Protein AF-A0A258CV25-F1 (afdb_monomer)

Secondary structure (DSSP, 8-state):
-EEEEE----HHHHTT--HHHHHHHH-------TT-EEEEEESSTT-EEEEE--SSSPPP----HHHH----

Mean predicted aligned error: 4.18 Å

Sequence (72 aa):
MMIDVRQVCHPEAVRSFDTEQLRRHFLVERMFEAGKLLLTYSHVERFVIGGAVPITEALVLKSDKATIGSPN

Solvent-accessible surface area (backbone atoms only — not comparable to full-atom values): 4587 Å² total; per-residue (Å²): 132,56,71,48,78,34,72,74,75,56,70,77,60,57,72,72,49,53,74,67,52,47,40,73,62,74,55,81,88,78,42,78,45,88,67,34,62,35,37,33,39,27,61,62,89,65,45,75,50,67,27,72,29,66,72,92,56,89,77,78,89,70,51,46,47,89,82,72,68,38,93,88

pLDDT: mean 90.19, std 8.83, range [59.19, 98.25]

Structure (mmCIF, N/CA/C/O backbone):
data_AF-A0A258CV25-F1
#
_entry.id   AF-A0A258CV25-F1
#
loop_
_atom_site.group_PDB
_atom_site.id
_atom_site.type_symbol
_atom_site.label_atom_id
_atom_site.label_alt_id
_atom_site.label_comp_id
_atom_site.label_asym_id
_atom_site.label_entity_id
_atom_site.label_seq_id
_atom_site.pdbx_PDB_ins_code
_atom_site.Cartn_x
_atom_site.Cartn_y
_atom_site.Cartn_z
_atom_site.occupancy
_atom_site.B_iso_or_equiv
_atom_site.auth_seq_id
_atom_site.auth_comp_id
_atom_site.auth_asym_id
_atom_site.auth_atom_id
_atom_site.pdbx_PDB_model_num
ATOM 1 N N . MET A 1 1 ? -0.292 -4.362 14.348 1.00 59.19 1 MET A N 1
ATOM 2 C CA . MET A 1 1 ? -0.391 -3.342 13.287 1.00 59.19 1 MET A CA 1
ATOM 3 C C . MET A 1 1 ? 0.433 -3.840 12.120 1.00 59.19 1 MET A C 1
ATOM 5 O O . MET A 1 1 ? 1.516 -4.347 12.367 1.00 59.19 1 MET A O 1
ATOM 9 N N . MET A 1 2 ? -0.089 -3.774 10.901 1.00 64.00 2 MET A N 1
ATOM 10 C CA . MET A 1 2 ? 0.655 -4.155 9.703 1.00 64.00 2 MET A CA 1
ATOM 11 C C . MET A 1 2 ? 0.976 -2.865 8.952 1.00 64.00 2 MET A C 1
ATOM 13 O O . MET A 1 2 ? 0.056 -2.206 8.470 1.00 64.00 2 MET A O 1
ATOM 17 N N . ILE A 1 3 ? 2.253 -2.480 8.952 1.00 81.50 3 ILE A N 1
ATOM 18 C CA . ILE A 1 3 ? 2.776 -1.395 8.120 1.00 81.50 3 ILE A CA 1
ATOM 19 C C . ILE A 1 3 ? 3.523 -2.047 6.962 1.00 81.50 3 ILE A C 1
ATOM 21 O O . ILE A 1 3 ? 4.539 -2.705 7.175 1.00 81.50 3 ILE A O 1
ATOM 25 N N . ASP A 1 4 ? 3.003 -1.883 5.749 1.00 89.31 4 ASP A N 1
ATOM 26 C CA . ASP A 1 4 ? 3.760 -2.170 4.530 1.00 89.31 4 ASP A CA 1
ATOM 27 C C . ASP A 1 4 ? 4.726 -1.008 4.256 1.00 89.31 4 ASP A C 1
ATOM 29 O O . ASP A 1 4 ? 4.369 0.152 4.457 1.00 89.31 4 ASP A O 1
ATOM 33 N N . VAL A 1 5 ? 5.954 -1.286 3.825 1.00 90.44 5 VAL A N 1
ATOM 34 C CA . VAL A 1 5 ? 6.977 -0.251 3.609 1.00 90.44 5 VAL A CA 1
ATOM 35 C C . VAL A 1 5 ? 7.312 -0.160 2.131 1.00 90.44 5 VAL A C 1
ATOM 37 O O . VAL A 1 5 ? 7.779 -1.121 1.521 1.00 90.44 5 VAL A O 1
ATOM 40 N N . ARG A 1 6 ? 7.137 1.032 1.559 1.00 93.19 6 ARG A N 1
ATOM 41 C CA . ARG A 1 6 ? 7.483 1.335 0.169 1.00 93.19 6 ARG A CA 1
ATOM 42 C C . ARG A 1 6 ? 8.744 2.179 0.116 1.00 93.19 6 ARG A C 1
ATOM 44 O O . ARG A 1 6 ? 8.808 3.277 0.666 1.00 93.19 6 ARG A O 1
ATOM 51 N N . GLN A 1 7 ? 9.767 1.630 -0.530 1.00 93.44 7 GLN A N 1
ATOM 52 C CA . GLN A 1 7 ? 11.041 2.309 -0.747 1.00 93.44 7 GLN A CA 1
ATOM 53 C C . GLN A 1 7 ? 10.950 3.287 -1.918 1.00 93.44 7 GLN A C 1
ATOM 55 O O . GLN A 1 7 ? 10.136 3.116 -2.825 1.00 93.44 7 GLN A O 1
ATOM 60 N N . VAL A 1 8 ? 11.822 4.293 -1.909 1.00 93.00 8 VAL A N 1
ATOM 61 C CA . VAL A 1 8 ? 12.002 5.175 -3.066 1.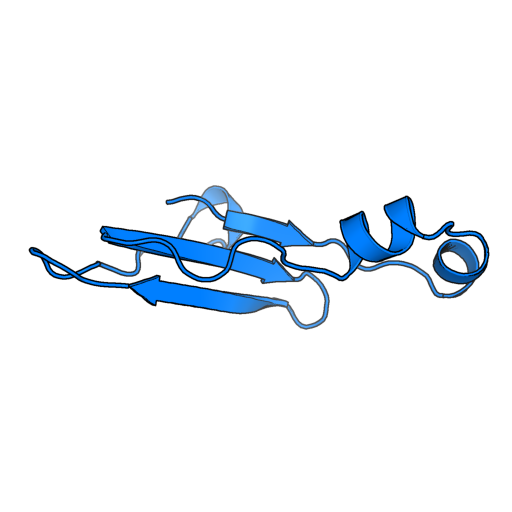00 93.00 8 VAL A CA 1
ATOM 62 C C . VAL A 1 8 ? 12.638 4.375 -4.201 1.00 93.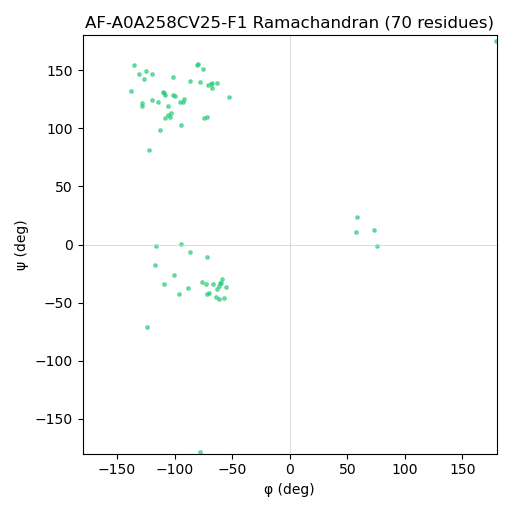00 8 VAL A C 1
ATOM 64 O O . VAL A 1 8 ? 13.566 3.598 -3.977 1.00 93.00 8 VAL A O 1
ATOM 67 N N . CYS A 1 9 ? 12.162 4.576 -5.426 1.00 94.81 9 CYS A N 1
ATOM 68 C CA . CYS A 1 9 ? 12.752 3.973 -6.616 1.00 94.81 9 CYS A CA 1
ATOM 69 C C . CYS A 1 9 ? 13.424 5.053 -7.466 1.00 94.81 9 CYS A C 1
ATOM 71 O O . CYS A 1 9 ? 12.822 6.087 -7.751 1.00 94.81 9 CYS A O 1
ATOM 73 N N . HIS A 1 10 ? 14.669 4.812 -7.884 1.00 96.06 10 HIS A N 1
ATOM 74 C CA . HIS A 1 10 ? 15.367 5.713 -8.799 1.00 96.06 10 HIS A CA 1
ATOM 75 C C . HIS A 1 10 ? 14.697 5.687 -10.187 1.00 96.06 10 HIS A C 1
ATOM 77 O O . HIS A 1 10 ? 14.368 4.593 -10.654 1.00 96.06 10 HIS A O 1
ATOM 83 N N . PRO A 1 11 ? 14.532 6.825 -10.890 1.00 95.81 11 PRO A N 1
ATOM 84 C CA . PRO A 1 11 ? 13.845 6.863 -12.186 1.00 95.81 11 PRO A CA 1
ATOM 85 C C . PRO A 1 11 ? 14.427 5.908 -13.236 1.00 95.81 11 PRO A C 1
ATOM 87 O O . PRO A 1 11 ? 13.683 5.291 -13.996 1.00 95.81 11 PRO A O 1
ATOM 90 N N . GLU A 1 12 ? 15.752 5.739 -13.256 1.00 97.62 12 GLU A N 1
ATOM 91 C CA . GLU A 1 12 ? 16.417 4.808 -14.179 1.00 97.62 12 GLU A CA 1
ATOM 92 C C . GLU A 1 12 ? 16.084 3.342 -13.883 1.00 97.62 12 GLU A C 1
ATOM 94 O O . GLU A 1 12 ? 15.949 2.556 -14.816 1.00 97.62 12 GLU A O 1
ATOM 99 N N . ALA A 1 13 ? 15.893 2.983 -12.608 1.00 95.69 13 ALA A N 1
ATOM 100 C CA . ALA A 1 13 ? 15.445 1.647 -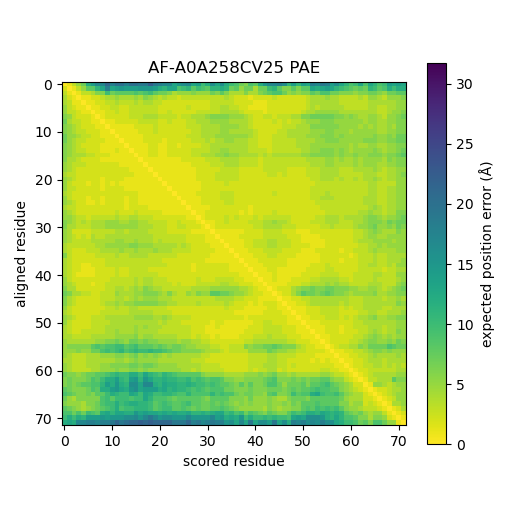12.228 1.00 95.69 13 ALA A CA 1
ATOM 101 C C . ALA A 1 13 ? 13.970 1.444 -12.598 1.00 95.69 13 ALA A C 1
ATOM 103 O O . ALA A 1 13 ? 13.615 0.428 -13.179 1.00 95.69 13 ALA A O 1
ATOM 104 N N . VAL A 1 14 ? 13.113 2.441 -12.347 1.00 97.00 14 VAL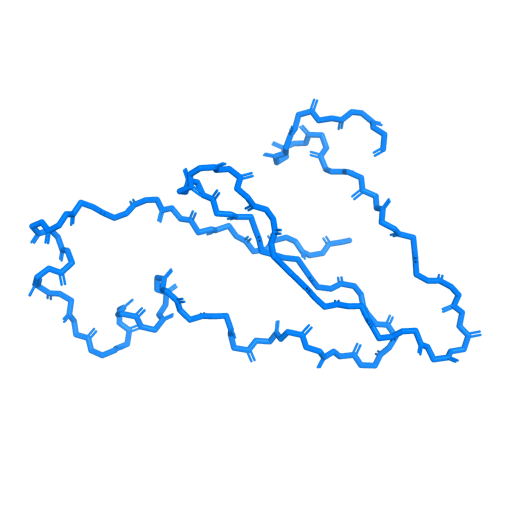 A N 1
ATOM 105 C CA . VAL A 1 14 ? 11.679 2.361 -12.684 1.00 97.00 14 VAL A CA 1
ATOM 106 C C . VAL A 1 14 ? 11.460 2.166 -14.185 1.00 97.00 14 VAL A C 1
ATOM 108 O O . VAL A 1 14 ? 10.534 1.465 -14.584 1.00 97.00 14 VAL A O 1
ATOM 111 N N . ARG A 1 15 ? 12.328 2.736 -15.031 1.00 97.38 15 ARG A N 1
ATOM 112 C CA . ARG A 1 15 ? 12.259 2.575 -16.491 1.00 97.38 15 ARG A CA 1
ATOM 113 C C . ARG A 1 15 ? 12.357 1.113 -16.946 1.00 97.38 15 ARG A C 1
ATOM 115 O O . ARG A 1 15 ? 11.812 0.795 -17.999 1.00 97.38 15 ARG A O 1
ATOM 122 N N . SER A 1 16 ? 13.054 0.249 -16.207 1.00 97.69 16 SER A N 1
ATOM 123 C CA . SER A 1 16 ? 13.212 -1.170 -16.554 1.00 97.69 16 SER A CA 1
ATOM 124 C C . SER A 1 16 ? 12.183 -2.088 -15.892 1.00 97.69 16 SER A C 1
ATOM 126 O O . SER A 1 16 ? 12.234 -3.300 -16.105 1.00 97.69 16 SER A O 1
ATOM 128 N N . PHE A 1 17 ? 11.255 -1.548 -15.099 1.00 98.12 17 PHE A N 1
ATOM 129 C CA . PHE A 1 17 ? 10.253 -2.356 -14.414 1.00 98.12 17 PHE A CA 1
ATOM 130 C C . PHE A 1 17 ? 9.221 -2.916 -15.392 1.00 98.12 17 PHE A C 1
ATOM 132 O O . PHE A 1 17 ? 8.693 -2.212 -16.253 1.00 98.12 17 PHE A O 1
ATOM 139 N N . ASP A 1 18 ? 8.886 -4.188 -15.202 1.00 98.12 18 ASP A N 1
ATOM 140 C CA . ASP A 1 18 ? 7.684 -4.777 -15.780 1.00 98.12 18 ASP A CA 1
ATOM 141 C C . ASP A 1 18 ? 6.422 -4.385 -14.981 1.00 98.12 18 ASP A C 1
ATOM 143 O O . ASP A 1 18 ? 6.458 -3.634 -14.000 1.00 98.12 18 ASP A O 1
ATOM 147 N N . THR A 1 19 ? 5.268 -4.901 -15.410 1.00 98.25 19 THR A N 1
ATOM 148 C CA . THR A 1 19 ? 3.975 -4.597 -14.778 1.00 98.25 19 THR A CA 1
ATOM 149 C C . THR A 1 19 ? 3.899 -5.074 -13.327 1.00 98.25 19 THR A C 1
ATOM 151 O O . THR A 1 19 ? 3.330 -4.375 -12.485 1.00 98.25 19 THR A O 1
ATOM 154 N N . GLU A 1 20 ? 4.463 -6.237 -13.006 1.00 98.00 20 GLU A N 1
ATOM 155 C CA . GLU A 1 20 ? 4.421 -6.780 -11.647 1.00 98.00 20 GLU A CA 1
ATOM 156 C C . GLU A 1 20 ? 5.309 -5.963 -10.711 1.00 98.00 20 GLU A C 1
ATOM 158 O O . GLU A 1 20 ? 4.890 -5.613 -9.605 1.00 98.00 20 GLU A O 1
ATOM 163 N N . GLN A 1 21 ? 6.494 -5.572 -11.179 1.00 97.06 21 GLN A N 1
ATOM 164 C CA . GLN A 1 21 ? 7.413 -4.703 -10.452 1.00 97.06 21 GLN A CA 1
ATOM 165 C C . GLN A 1 21 ? 6.783 -3.330 -10.185 1.00 97.06 21 GLN A C 1
ATOM 167 O O . GLN A 1 21 ? 6.773 -2.873 -9.040 1.00 97.06 21 GLN A O 1
ATOM 172 N N . LEU A 1 22 ? 6.165 -2.697 -11.188 1.00 97.19 22 LEU A N 1
ATOM 173 C CA . LEU A 1 22 ? 5.462 -1.422 -10.996 1.00 97.19 22 LEU A CA 1
ATOM 174 C C . LEU A 1 22 ? 4.367 -1.530 -9.925 1.00 97.19 22 LEU A C 1
ATOM 176 O O . LEU A 1 22 ? 4.296 -0.696 -9.021 1.00 97.19 22 LEU A O 1
ATOM 180 N N . ARG A 1 23 ? 3.537 -2.578 -9.967 1.00 96.56 23 ARG A N 1
ATOM 181 C CA . ARG A 1 23 ? 2.489 -2.795 -8.955 1.00 96.56 23 ARG A CA 1
ATOM 182 C C . ARG A 1 23 ? 3.083 -3.041 -7.571 1.00 96.56 23 ARG A C 1
ATOM 184 O O . ARG A 1 23 ? 2.659 -2.417 -6.600 1.00 96.56 23 ARG A O 1
ATOM 191 N N . ARG A 1 24 ? 4.114 -3.880 -7.479 1.00 94.12 24 ARG A N 1
ATOM 192 C CA . ARG A 1 24 ? 4.809 -4.170 -6.221 1.00 94.12 24 ARG A CA 1
ATOM 193 C C . ARG A 1 24 ? 5.422 -2.925 -5.585 1.00 94.12 24 ARG A C 1
ATOM 195 O O . ARG A 1 24 ? 5.476 -2.851 -4.363 1.00 94.12 24 ARG A O 1
ATOM 202 N N . HIS A 1 25 ? 5.883 -1.956 -6.371 1.00 94.25 25 HIS A N 1
ATOM 203 C CA . HIS A 1 25 ? 6.502 -0.743 -5.836 1.00 94.25 25 HIS A CA 1
ATOM 204 C C . HIS A 1 25 ? 5.491 0.373 -5.553 1.00 94.25 25 HIS A C 1
ATOM 206 O O . HIS A 1 25 ? 5.598 1.018 -4.512 1.00 94.25 25 HIS A O 1
ATOM 212 N N . PHE A 1 26 ? 4.467 0.548 -6.394 1.00 94.25 26 PHE A N 1
ATOM 213 C CA . PHE A 1 26 ? 3.612 1.744 -6.355 1.00 94.25 26 PHE A CA 1
ATOM 214 C C . PHE A 1 26 ? 2.141 1.493 -6.011 1.00 94.25 26 PHE A C 1
ATOM 216 O O . PHE A 1 26 ? 1.443 2.432 -5.637 1.00 94.25 26 PHE A O 1
ATOM 223 N N . LEU A 1 27 ? 1.649 0.256 -6.113 1.00 95.25 27 LEU A N 1
ATOM 224 C CA . LEU A 1 27 ? 0.252 -0.062 -5.824 1.00 95.25 27 LEU A CA 1
ATOM 225 C C . LEU A 1 27 ? 0.085 -0.650 -4.420 1.00 95.25 27 LEU A C 1
ATOM 227 O O . LEU A 1 27 ? 0.702 -1.659 -4.065 1.00 95.25 27 LEU A O 1
ATOM 231 N N . VAL A 1 28 ? -0.822 -0.056 -3.648 1.00 94.62 28 VAL A N 1
ATOM 232 C CA . VAL A 1 28 ? -1.336 -0.626 -2.399 1.00 94.62 28 VAL A CA 1
ATOM 233 C C . VAL A 1 28 ? -2.627 -1.376 -2.719 1.00 94.62 28 VAL A C 1
ATOM 235 O O . VAL A 1 28 ? -3.666 -0.765 -2.943 1.00 94.62 28 VAL A O 1
ATOM 238 N N . GLU A 1 29 ? -2.565 -2.706 -2.783 1.00 93.38 29 GLU A N 1
ATOM 239 C CA . GLU A 1 29 ? -3.722 -3.527 -3.180 1.00 93.38 29 GLU A CA 1
ATOM 240 C C . GLU A 1 29 ? -4.766 -3.673 -2.067 1.00 93.38 29 GLU A C 1
ATOM 242 O O . GLU A 1 29 ? -5.963 -3.762 -2.333 1.00 93.38 29 GLU A O 1
ATOM 247 N N . ARG A 1 30 ? -4.319 -3.691 -0.808 1.00 91.44 30 ARG A N 1
ATOM 248 C CA . ARG A 1 30 ? -5.170 -3.910 0.367 1.00 91.44 30 ARG A CA 1
ATOM 249 C C . ARG A 1 30 ? -5.228 -2.641 1.201 1.00 91.44 30 ARG A C 1
ATOM 251 O O . ARG A 1 30 ? -4.322 -2.374 1.984 1.00 91.44 30 ARG A O 1
ATOM 258 N N . MET A 1 31 ? -6.297 -1.868 1.019 1.00 91.69 31 MET A N 1
ATOM 259 C CA . MET A 1 31 ? -6.501 -0.612 1.750 1.00 91.69 31 MET A CA 1
ATOM 260 C C . MET A 1 31 ? -7.626 -0.692 2.785 1.00 91.69 31 MET A C 1
ATOM 262 O O . MET A 1 31 ? -7.509 -0.096 3.850 1.00 91.69 31 MET A O 1
ATOM 266 N N . PHE A 1 32 ? -8.685 -1.462 2.521 1.00 94.75 32 PHE A N 1
ATOM 267 C CA . PHE A 1 32 ? -9.854 -1.545 3.396 1.00 94.75 32 PHE A CA 1
ATOM 268 C C . PHE A 1 32 ? -10.187 -2.993 3.734 1.00 94.75 32 PHE A C 1
ATOM 270 O O . PHE A 1 32 ? -10.514 -3.787 2.856 1.00 94.75 32 PHE A O 1
ATOM 277 N N . GLU A 1 33 ? -10.138 -3.320 5.022 1.00 94.50 33 GLU A N 1
ATOM 278 C CA . GLU A 1 33 ? -10.542 -4.619 5.549 1.00 94.50 33 GLU A CA 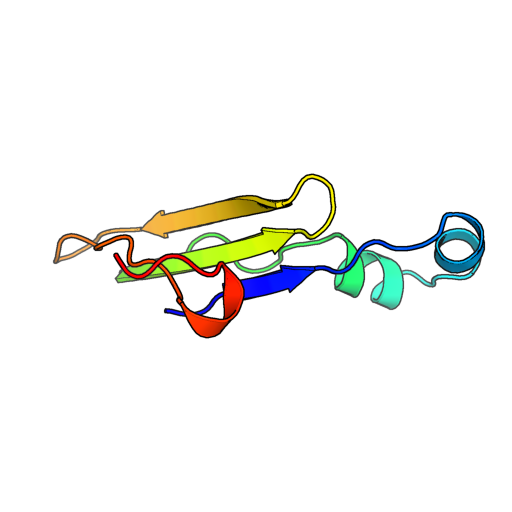1
ATOM 279 C C . GLU A 1 33 ? -11.331 -4.442 6.838 1.00 94.50 33 GLU A C 1
ATOM 281 O O . GLU A 1 33 ? -10.896 -3.733 7.744 1.00 94.50 33 GLU A O 1
ATOM 286 N N . ALA A 1 34 ? -12.474 -5.123 6.920 1.00 96.25 34 ALA A N 1
ATOM 287 C CA . ALA A 1 34 ? -13.369 -5.083 8.068 1.00 96.25 34 ALA A CA 1
ATOM 288 C C . ALA A 1 34 ? -12.627 -5.387 9.381 1.00 96.25 34 ALA A C 1
ATOM 290 O O . ALA A 1 34 ? -11.942 -6.404 9.504 1.00 96.25 34 ALA A O 1
ATOM 291 N N . GLY A 1 35 ? -12.769 -4.494 10.361 1.00 94.31 35 GLY A N 1
ATOM 292 C CA . GLY A 1 35 ? -12.167 -4.611 11.687 1.00 94.31 35 GLY A CA 1
ATOM 293 C C . GLY A 1 35 ? -10.658 -4.364 11.721 1.00 94.31 35 GLY A C 1
ATOM 294 O O . GLY A 1 35 ? -10.023 -4.683 12.724 1.00 94.31 35 GLY A O 1
ATOM 295 N N . LYS A 1 36 ? -10.055 -3.835 10.647 1.00 92.75 36 LYS A N 1
ATOM 296 C CA . LYS A 1 36 ? -8.601 -3.650 10.556 1.00 92.75 36 LYS A CA 1
ATOM 297 C C . LYS A 1 36 ? -8.205 -2.213 10.252 1.00 92.75 36 LYS A C 1
ATOM 299 O O . LYS A 1 36 ? -8.893 -1.471 9.552 1.00 92.75 36 LYS A O 1
ATOM 304 N N . LEU A 1 37 ? -7.036 -1.865 10.782 1.00 92.88 37 LEU A N 1
ATOM 305 C CA . LEU A 1 37 ? -6.258 -0.691 10.423 1.00 92.88 37 LEU A CA 1
ATOM 306 C C . LEU A 1 37 ? -5.060 -1.166 9.597 1.00 92.88 37 LEU A C 1
ATOM 308 O O . LEU A 1 37 ? -4.178 -1.854 10.123 1.00 92.88 37 LEU A O 1
ATOM 312 N N . LEU A 1 38 ? -5.057 -0.822 8.313 1.00 93.69 38 LEU A N 1
ATOM 313 C CA . LEU A 1 38 ? -3.983 -1.136 7.375 1.00 93.69 38 LEU A CA 1
ATOM 314 C C . LEU A 1 38 ? -3.246 0.146 7.029 1.00 93.69 38 LEU A C 1
ATOM 316 O O . LEU A 1 38 ? -3.879 1.139 6.680 1.00 93.69 38 LEU A O 1
ATOM 320 N N . LEU A 1 39 ? -1.921 0.116 7.117 1.00 93.06 39 LEU A N 1
ATOM 321 C CA . LEU A 1 39 ? -1.073 1.272 6.869 1.00 93.06 39 LEU A CA 1
ATOM 322 C C . LEU A 1 39 ? 0.049 0.886 5.907 1.00 93.06 39 LEU A C 1
ATOM 324 O O . LEU A 1 39 ? 0.549 -0.235 5.913 1.00 93.06 39 LEU A O 1
ATOM 328 N N . THR A 1 40 ? 0.453 1.838 5.084 1.00 92.94 40 THR A N 1
ATOM 329 C CA . THR A 1 40 ? 1.616 1.772 4.210 1.00 92.94 40 THR A CA 1
ATOM 330 C C . THR A 1 40 ? 2.454 3.016 4.460 1.00 92.94 40 THR A C 1
ATOM 332 O O . THR A 1 40 ? 1.967 4.139 4.326 1.00 92.94 40 THR A O 1
ATOM 335 N N . TYR A 1 41 ? 3.709 2.820 4.841 1.00 91.94 41 TYR A N 1
ATOM 336 C CA . TYR A 1 41 ? 4.693 3.877 5.006 1.00 91.94 41 TYR A CA 1
ATOM 337 C C . TYR A 1 41 ? 5.516 4.007 3.727 1.00 91.94 41 TYR A C 1
ATOM 339 O O . TYR A 1 41 ? 6.134 3.044 3.272 1.00 91.94 41 TYR A O 1
ATOM 347 N N . SER A 1 42 ? 5.525 5.198 3.141 1.00 91.88 42 SER A N 1
ATOM 348 C CA . SER A 1 42 ? 6.312 5.505 1.953 1.00 91.88 42 SER A CA 1
ATOM 349 C C . SER A 1 42 ? 7.559 6.278 2.345 1.00 91.88 42 SER A C 1
ATOM 351 O O . SER A 1 42 ? 7.464 7.318 2.982 1.00 91.88 42 SER A O 1
ATOM 353 N N . HIS A 1 43 ? 8.735 5.836 1.906 1.00 91.12 43 HIS A N 1
ATOM 354 C CA . HIS A 1 43 ? 9.963 6.622 2.048 1.00 91.12 43 HIS A CA 1
ATOM 355 C C . HIS A 1 43 ? 10.012 7.837 1.114 1.00 91.12 43 HIS A C 1
ATOM 357 O O . HIS A 1 43 ? 10.864 8.705 1.304 1.00 91.12 43 HIS A O 1
ATOM 363 N N . VAL A 1 44 ? 9.097 7.936 0.144 1.00 87.94 44 VAL A N 1
ATOM 364 C CA . VAL A 1 44 ? 8.873 9.179 -0.601 1.00 87.94 44 VAL A CA 1
ATOM 365 C C . VAL A 1 44 ? 8.190 10.148 0.356 1.00 87.94 44 VAL A C 1
ATOM 367 O O . VAL A 1 44 ? 7.059 9.902 0.760 1.00 87.94 44 VAL A O 1
ATOM 370 N N . GLU A 1 45 ? 8.892 11.198 0.780 1.00 88.44 45 GLU A N 1
ATOM 371 C CA . GLU A 1 45 ? 8.394 12.211 1.729 1.00 88.44 45 GLU A CA 1
ATOM 372 C C . GLU A 1 45 ? 7.918 11.672 3.098 1.00 88.44 45 GLU A C 1
ATOM 374 O O . GLU A 1 45 ? 7.346 12.412 3.893 1.00 88.44 45 GLU A O 1
ATOM 379 N N . ARG A 1 46 ? 8.182 10.395 3.421 1.00 89.88 46 ARG A N 1
ATOM 380 C CA . ARG A 1 46 ? 7.842 9.756 4.712 1.00 89.88 46 ARG A CA 1
ATOM 381 C C . ARG A 1 46 ? 6.351 9.776 5.058 1.00 89.88 46 ARG A C 1
ATOM 383 O O . ARG A 1 46 ? 5.992 9.701 6.234 1.00 89.88 46 ARG A O 1
ATOM 390 N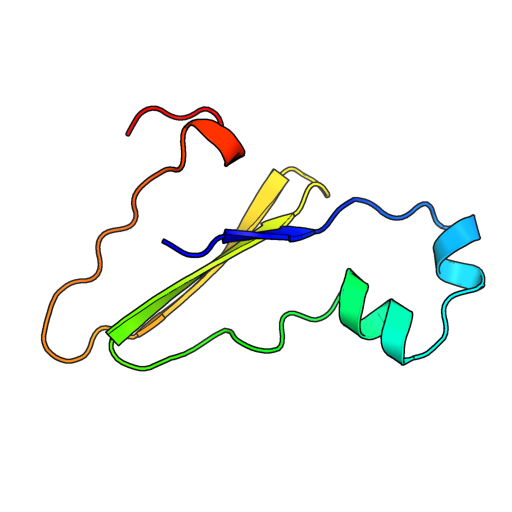 N . PHE A 1 47 ? 5.471 9.880 4.065 1.00 90.44 47 PHE A N 1
ATOM 391 C CA . PHE A 1 47 ? 4.038 9.884 4.336 1.00 90.44 47 PHE A CA 1
ATOM 392 C C . PHE A 1 47 ? 3.531 8.478 4.682 1.00 90.44 47 PHE A C 1
ATOM 394 O O . PHE A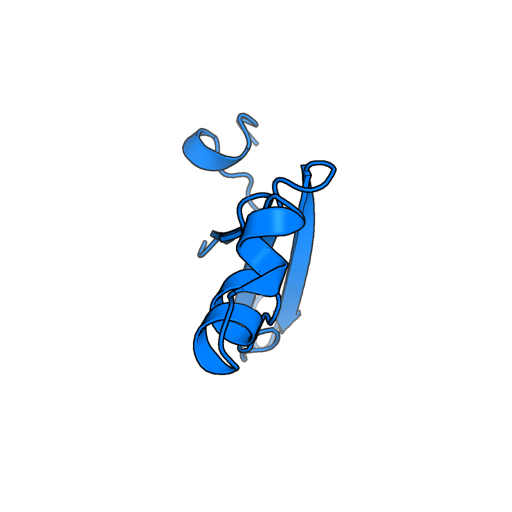 1 47 ? 4.048 7.460 4.215 1.00 90.44 47 PHE A O 1
ATOM 401 N N . VAL A 1 48 ? 2.472 8.434 5.489 1.00 91.50 48 VAL A N 1
ATOM 402 C CA . VAL A 1 48 ? 1.716 7.216 5.784 1.00 91.50 48 VAL A CA 1
ATOM 403 C C . VAL A 1 48 ? 0.365 7.321 5.090 1.00 91.50 48 VAL A C 1
ATOM 405 O O . VAL A 1 48 ? -0.346 8.308 5.261 1.00 91.50 48 VAL A O 1
ATOM 408 N N . ILE A 1 49 ? 0.007 6.296 4.326 1.00 93.38 49 ILE A N 1
ATOM 409 C CA . ILE A 1 49 ? -1.320 6.134 3.727 1.00 93.38 49 ILE A CA 1
ATOM 410 C C . ILE A 1 49 ? -1.944 4.841 4.237 1.00 93.38 49 ILE A C 1
ATOM 412 O O . ILE A 1 49 ? -1.242 3.870 4.495 1.00 93.38 49 ILE A O 1
ATOM 416 N N . GLY A 1 50 ? -3.259 4.798 4.405 1.00 92.69 50 GLY A N 1
ATOM 417 C CA . GLY A 1 50 ? -3.917 3.594 4.883 1.00 92.69 50 GLY A CA 1
ATOM 418 C C . GLY A 1 50 ? -5.416 3.751 5.038 1.00 92.69 50 GLY A C 1
ATOM 419 O O . GLY A 1 50 ? -5.959 4.840 4.856 1.00 92.69 50 GLY A O 1
ATOM 420 N N . GLY A 1 51 ? -6.076 2.651 5.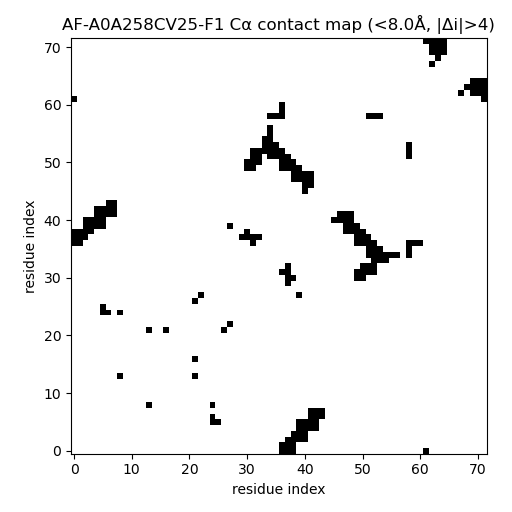381 1.00 94.62 51 GLY A N 1
ATOM 421 C CA . GLY A 1 51 ? -7.510 2.608 5.629 1.00 94.62 51 GLY A CA 1
ATOM 422 C C . GLY A 1 51 ? -7.823 2.002 6.991 1.00 94.62 51 GLY A C 1
ATOM 423 O O . GLY A 1 51 ? -7.172 1.061 7.452 1.00 94.62 51 GLY A O 1
ATOM 424 N N . ALA A 1 52 ? -8.844 2.558 7.634 1.00 94.75 52 ALA A N 1
ATOM 425 C CA . ALA A 1 52 ? -9.410 2.056 8.874 1.00 94.75 52 ALA A CA 1
ATOM 426 C C . ALA A 1 52 ? -10.876 1.709 8.623 1.00 94.75 52 ALA A C 1
ATOM 428 O O . ALA A 1 52 ? -11.641 2.569 8.188 1.00 94.75 52 ALA A O 1
ATOM 429 N N . VAL A 1 53 ? -11.273 0.468 8.909 1.00 96.12 53 VAL A N 1
ATOM 430 C CA . VAL A 1 53 ? -12.677 0.038 8.801 1.00 96.12 53 VAL A CA 1
ATOM 431 C C . VAL A 1 53 ? -13.151 -0.500 10.155 1.00 96.12 53 VAL A C 1
ATOM 433 O O . VAL A 1 53 ? -13.134 -1.714 10.372 1.00 96.12 53 VAL A O 1
ATOM 436 N N . PRO A 1 54 ? -13.537 0.372 11.104 1.00 95.44 54 PRO A N 1
ATOM 437 C CA . PRO A 1 54 ? -14.137 -0.058 12.365 1.00 95.44 54 PRO A CA 1
ATOM 438 C C . PRO A 1 54 ? -15.475 -0.762 12.107 1.00 95.44 54 PRO A C 1
ATOM 440 O O . PRO A 1 54 ? -16.246 -0.315 11.261 1.00 95.44 54 PRO A O 1
ATOM 443 N N . ILE A 1 55 ? -15.754 -1.851 12.829 1.00 96.69 55 ILE A N 1
ATOM 444 C CA . ILE A 1 55 ? -17.026 -2.590 12.725 1.00 96.69 55 ILE A CA 1
ATOM 445 C C . ILE A 1 55 ? -17.684 -2.675 14.100 1.00 96.69 55 ILE A C 1
ATOM 447 O O . ILE A 1 55 ? -18.680 -2.008 14.350 1.00 96.69 55 ILE A O 1
ATOM 451 N N . THR A 1 56 ? -17.111 -3.476 14.999 1.00 95.50 56 THR A N 1
ATOM 452 C CA . THR A 1 56 ? -17.644 -3.701 16.351 1.00 95.50 56 THR A CA 1
ATOM 453 C C . THR A 1 56 ? -16.915 -2.895 17.420 1.00 95.50 56 THR A C 1
ATOM 455 O O . THR A 1 56 ? -17.495 -2.589 18.455 1.00 95.50 56 THR A O 1
ATOM 458 N N . GLU A 1 57 ? -15.652 -2.545 17.177 1.00 94.44 57 GLU A N 1
ATOM 459 C CA . GLU A 1 57 ? -14.776 -1.879 18.141 1.00 94.44 57 GLU A CA 1
ATOM 460 C C . GLU A 1 57 ? -14.011 -0.726 17.486 1.00 94.44 57 GLU A C 1
ATOM 462 O O . GLU A 1 57 ? -13.770 -0.717 16.272 1.00 94.44 57 GLU A O 1
ATOM 467 N N . ALA A 1 58 ? -13.616 0.252 18.304 1.00 94.88 58 ALA A N 1
ATOM 468 C CA . ALA A 1 58 ? -12.775 1.354 17.863 1.00 94.88 58 ALA A CA 1
ATOM 469 C C . ALA A 1 58 ? -11.371 0.850 17.498 1.00 94.88 58 ALA A C 1
ATOM 471 O O . ALA A 1 58 ? -10.744 0.096 18.243 1.00 94.88 58 ALA A O 1
ATOM 472 N N . LEU A 1 59 ? -10.850 1.312 16.362 1.00 93.25 59 LEU A N 1
ATOM 473 C CA . LEU A 1 59 ? -9.489 1.009 15.937 1.00 93.25 59 LEU A CA 1
ATOM 474 C C . LEU A 1 59 ? -8.539 2.092 16.44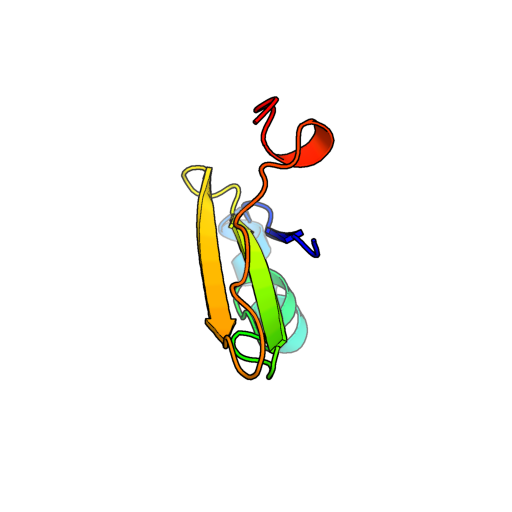4 1.00 93.25 59 LEU A C 1
ATOM 476 O O . LEU A 1 59 ? -8.727 3.275 16.168 1.00 93.25 59 LEU A O 1
ATOM 480 N N . VAL A 1 60 ? -7.500 1.680 17.168 1.00 91.06 60 VAL A N 1
ATOM 481 C CA . VAL A 1 60 ? -6.473 2.591 17.685 1.00 91.06 60 VAL A CA 1
ATOM 482 C C . VAL A 1 60 ? -5.315 2.668 16.698 1.00 91.06 60 VAL A C 1
ATOM 484 O O . VAL A 1 60 ? -4.685 1.652 16.392 1.00 91.06 60 VAL A O 1
ATOM 487 N N . LEU A 1 61 ? -5.006 3.881 16.241 1.00 89.31 61 LEU A N 1
ATOM 488 C CA . LEU A 1 61 ? -3.768 4.170 15.527 1.00 89.31 61 LEU A CA 1
ATOM 489 C C . LEU A 1 61 ? -2.613 4.183 16.532 1.00 89.31 61 LEU A C 1
ATOM 491 O O . LEU A 1 61 ? -2.524 5.078 17.365 1.00 89.31 61 LEU A O 1
ATOM 495 N N . LYS A 1 62 ? -1.755 3.166 16.463 1.00 84.12 62 LYS A N 1
ATOM 496 C CA . LYS A 1 62 ? -0.535 3.054 17.273 1.00 84.12 62 LYS A CA 1
ATOM 497 C C . LYS A 1 62 ? 0.661 3.447 16.413 1.00 84.12 62 LYS A C 1
ATOM 499 O O . LYS A 1 62 ? 0.659 3.111 15.229 1.00 84.12 62 LYS A O 1
ATOM 504 N N . SER A 1 63 ? 1.682 4.104 16.960 1.00 79.81 63 SER A N 1
ATOM 505 C CA . SER A 1 63 ? 2.945 4.221 16.226 1.00 79.81 63 SER A CA 1
ATOM 506 C C . SER A 1 63 ? 3.790 2.956 16.349 1.00 79.81 63 SER A C 1
ATOM 508 O O . SER A 1 63 ? 3.671 2.170 17.291 1.00 79.81 63 SER A O 1
ATOM 510 N N . ASP A 1 64 ? 4.641 2.743 15.349 1.00 77.50 64 ASP A N 1
ATOM 511 C CA . ASP A 1 64 ? 5.667 1.709 15.371 1.00 77.50 64 ASP A CA 1
ATOM 512 C C . ASP A 1 64 ? 7.027 2.355 15.626 1.00 77.50 64 ASP A C 1
ATOM 514 O O . ASP A 1 64 ? 7.592 3.013 14.751 1.00 77.50 64 ASP A O 1
ATOM 518 N N . LYS A 1 65 ? 7.590 2.135 16.813 1.00 79.00 65 LYS A N 1
ATOM 519 C CA . LYS A 1 65 ? 8.914 2.659 17.150 1.00 79.00 65 LYS A CA 1
ATOM 520 C C . LYS A 1 65 ? 10.017 2.120 16.236 1.00 79.00 65 LYS A C 1
ATOM 522 O O . LYS A 1 65 ? 10.951 2.857 15.939 1.00 79.00 65 LYS A O 1
ATOM 527 N N . ALA A 1 66 ? 9.929 0.865 15.798 1.00 76.69 66 ALA A N 1
ATOM 528 C CA . ALA A 1 66 ? 10.938 0.257 14.937 1.00 76.69 66 ALA A CA 1
ATOM 529 C C . ALA A 1 66 ? 10.873 0.807 13.504 1.00 76.69 66 ALA A C 1
ATOM 531 O O . ALA A 1 66 ? 11.914 0.967 12.872 1.00 76.69 66 ALA A O 1
ATOM 532 N N . THR A 1 67 ? 9.672 1.138 13.017 1.00 74.44 67 THR A N 1
ATOM 533 C CA . THR A 1 67 ? 9.467 1.574 11.623 1.00 74.44 67 THR A CA 1
ATOM 534 C C . THR A 1 67 ? 9.453 3.099 11.453 1.00 74.44 67 THR A C 1
ATOM 536 O O . THR A 1 67 ? 10.059 3.614 10.517 1.00 74.44 67 THR A O 1
ATOM 539 N N . ILE A 1 68 ? 8.795 3.844 12.351 1.00 78.12 68 ILE A N 1
ATOM 540 C CA . ILE A 1 68 ? 8.624 5.310 12.256 1.00 78.12 68 ILE A CA 1
ATOM 541 C C . ILE A 1 68 ? 9.300 6.093 13.391 1.00 78.12 68 ILE A C 1
ATOM 543 O O . ILE A 1 68 ? 9.266 7.321 13.395 1.00 78.12 68 ILE A O 1
ATOM 547 N N . GLY A 1 69 ? 9.933 5.413 14.353 1.00 78.19 69 GLY A N 1
ATOM 548 C CA . GLY A 1 69 ? 10.747 6.052 15.397 1.00 78.19 69 GLY A CA 1
ATOM 549 C C . GLY A 1 69 ? 9.965 6.751 16.515 1.00 78.19 69 GLY A C 1
ATOM 550 O O . GLY A 1 69 ? 10.579 7.266 17.449 1.00 78.19 69 GLY A O 1
ATOM 551 N N . SER A 1 70 ? 8.631 6.757 16.458 1.00 77.56 70 SER A N 1
ATOM 552 C CA . SER A 1 70 ? 7.772 7.326 17.502 1.00 77.56 70 SER A CA 1
ATOM 553 C C . SER A 1 70 ? 7.489 6.297 18.610 1.00 77.56 70 SER A C 1
ATOM 555 O O . SER A 1 70 ? 7.300 5.120 18.309 1.00 77.56 70 SER A O 1
ATOM 557 N N . PRO A 1 71 ? 7.473 6.701 19.893 1.00 69.38 71 PRO A N 1
ATOM 558 C CA . PRO A 1 71 ? 7.183 5.807 21.014 1.00 69.38 71 PRO A CA 1
ATOM 559 C C . PRO A 1 71 ? 5.685 5.655 21.351 1.00 69.38 71 PRO A C 1
ATOM 561 O O . PRO A 1 71 ? 5.377 4.854 22.231 1.00 69.38 71 PRO A O 1
ATOM 564 N N . ASN A 1 72 ? 4.791 6.422 20.711 1.00 60.03 72 ASN A N 1
ATOM 565 C CA . ASN A 1 72 ? 3.370 6.570 21.091 1.00 60.03 72 ASN A CA 1
ATOM 566 C C . ASN A 1 72 ? 2.391 5.763 20.234 1.00 60.03 72 ASN A C 1
ATOM 568 O O . ASN A 1 72 ? 2.312 6.059 19.024 1.00 60.03 72 ASN A O 1
#

Nearest PDB structures (foldseek):
  7ye3-assembly1_E  TM=9.617E-01  e=9.929E-04  Lacticaseibacillus rhamnosus
  7vgk-assembly2_F  TM=9.609E-01  e=1.137E-03  Lacticaseibacillus rhamnosus
  7e4s-assembly1_D  TM=9.627E-01  e=1.216E-03  Lacticaseibacillus rhamnosus
  7e4s-assembly1_C  TM=9.586E-01  e=1.301E-03  Lacticaseibacillus rhamnosus
  1ywk-assembly6_F  TM=9.580E-01  e=1.489E-03  Enterococcus faecalis

Radius of gyration: 14.39 Å; Cα contacts (8 Å, |Δi|>4): 106; chains: 1; bounding box: 34×19×38 Å

Foldseek 3Di:
DDEAEAEDDDPVRVVPDDPVRCCVRPNDPDADDACDWYWYFYPPVRDIHHHDHYDPDDDDDDDDCVPNVDPD